Protein AF-A0A7X5N587-F1 (afdb_monomer_lite)

Structure (mmCIF, N/CA/C/O backbone):
data_AF-A0A7X5N587-F1
#
_entry.id   AF-A0A7X5N587-F1
#
loop_
_atom_site.group_PDB
_atom_site.id
_atom_site.type_symbol
_atom_site.label_atom_id
_atom_site.label_alt_id
_atom_site.labe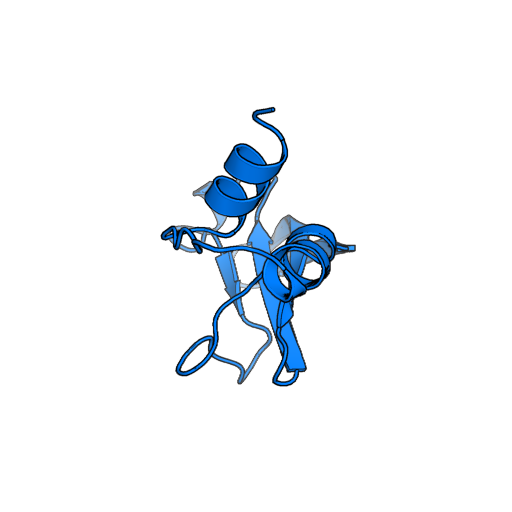l_comp_id
_atom_site.label_asym_id
_atom_site.label_entity_id
_atom_site.label_seq_id
_atom_site.pdbx_PDB_ins_code
_atom_site.Cartn_x
_atom_site.Cartn_y
_atom_site.Cartn_z
_atom_site.occupancy
_atom_site.B_iso_or_equiv
_atom_site.auth_seq_id
_atom_site.auth_comp_id
_atom_site.auth_asym_id
_atom_site.auth_atom_id
_atom_site.pdbx_PDB_model_num
ATOM 1 N N . TYR A 1 1 ? 1.789 5.479 3.161 1.00 91.94 1 TYR A N 1
ATOM 2 C CA . TYR A 1 1 ? 2.427 4.811 2.006 1.00 91.94 1 TYR A CA 1
ATOM 3 C C . TYR A 1 1 ? 3.483 5.743 1.440 1.00 91.94 1 TYR A C 1
ATOM 5 O O . TYR A 1 1 ? 3.457 6.922 1.776 1.00 91.94 1 TYR A O 1
ATOM 13 N N . THR A 1 2 ? 4.401 5.244 0.618 1.00 95.88 2 THR A N 1
ATOM 14 C CA . THR A 1 2 ? 5.366 6.078 -0.119 1.00 95.88 2 THR A CA 1
ATOM 15 C C . THR A 1 2 ? 5.140 5.948 -1.622 1.00 95.88 2 THR A C 1
ATOM 17 O O . THR A 1 2 ? 4.611 4.935 -2.080 1.00 95.88 2 THR A O 1
ATOM 20 N N . GLN A 1 3 ? 5.487 6.987 -2.378 1.00 96.69 3 GLN A N 1
ATOM 21 C CA . GLN A 1 3 ? 5.502 6.957 -3.843 1.00 96.69 3 GLN A CA 1
ATOM 22 C C . GLN A 1 3 ? 6.912 6.591 -4.311 1.00 96.69 3 GLN A C 1
ATOM 24 O O . GLN A 1 3 ? 7.886 7.025 -3.697 1.00 96.69 3 GLN A O 1
ATOM 29 N N . ASP A 1 4 ? 7.018 5.783 -5.361 1.00 96.38 4 ASP A N 1
ATOM 30 C CA . ASP A 1 4 ? 8.300 5.359 -5.927 1.00 96.38 4 ASP A CA 1
ATOM 31 C C . ASP A 1 4 ? 8.145 5.041 -7.430 1.00 96.38 4 ASP A C 1
ATOM 33 O O . ASP A 1 4 ? 7.110 5.312 -8.045 1.00 96.38 4 ASP A O 1
ATOM 37 N N . SER A 1 5 ? 9.184 4.476 -8.036 1.00 95.56 5 SER A N 1
ATOM 38 C CA . SER A 1 5 ? 9.208 3.988 -9.407 1.00 95.56 5 SER A CA 1
ATOM 39 C C . SER A 1 5 ? 9.720 2.548 -9.477 1.00 95.56 5 SER A C 1
ATOM 41 O O . SER A 1 5 ? 10.522 2.090 -8.660 1.00 95.56 5 SER A O 1
ATOM 43 N N . HIS A 1 6 ? 9.254 1.816 -10.485 1.00 94.56 6 HIS A N 1
ATOM 44 C CA . HIS A 1 6 ? 9.728 0.478 -10.812 1.00 94.56 6 HIS A CA 1
ATOM 45 C C . HIS A 1 6 ? 10.149 0.426 -12.277 1.00 94.56 6 HIS A C 1
ATOM 47 O O . HIS A 1 6 ? 9.406 0.873 -13.150 1.00 94.56 6 HIS A O 1
ATOM 53 N N . TYR A 1 7 ? 11.326 -0.143 -12.537 1.00 95.00 7 TYR A N 1
ATOM 54 C CA . TYR A 1 7 ? 11.837 -0.384 -13.880 1.00 95.00 7 TYR A CA 1
ATOM 55 C C . TYR A 1 7 ? 12.029 -1.884 -14.113 1.00 95.00 7 TYR A C 1
ATOM 57 O O . TYR A 1 7 ? 12.758 -2.543 -13.365 1.00 95.00 7 TYR A O 1
ATOM 65 N N . ASP A 1 8 ? 11.399 -2.406 -15.164 1.00 93.44 8 ASP A N 1
ATOM 66 C CA . ASP A 1 8 ? 11.577 -3.782 -15.621 1.00 93.44 8 ASP A CA 1
ATOM 67 C C . ASP A 1 8 ? 12.496 -3.802 -16.848 1.00 93.44 8 ASP A C 1
ATOM 69 O O . ASP A 1 8 ? 12.176 -3.269 -17.913 1.00 93.44 8 ASP A O 1
ATOM 73 N N . ARG A 1 9 ? 13.653 -4.454 -16.691 1.00 93.56 9 ARG A N 1
ATOM 74 C CA . ARG A 1 9 ? 14.672 -4.595 -17.739 1.00 93.56 9 ARG A CA 1
ATOM 75 C C . ARG A 1 9 ? 14.242 -5.518 -18.878 1.00 93.56 9 ARG A C 1
ATOM 77 O O . ARG A 1 9 ? 14.767 -5.381 -19.973 1.00 93.56 9 ARG A O 1
ATOM 84 N N . LYS A 1 10 ? 13.325 -6.462 -18.645 1.00 92.38 10 LYS A N 1
ATOM 85 C CA . LYS A 1 10 ? 12.893 -7.433 -19.667 1.00 92.38 10 LYS A CA 1
ATOM 86 C C . LYS A 1 10 ? 12.080 -6.771 -20.772 1.00 92.38 10 LYS A C 1
ATOM 88 O O . LYS A 1 10 ? 12.152 -7.191 -21.919 1.00 92.38 10 LYS A O 1
ATOM 93 N N . ILE A 1 11 ? 11.310 -5.750 -20.407 1.00 93.50 11 ILE A N 1
ATOM 94 C CA . ILE A 1 11 ? 10.461 -4.979 -21.322 1.00 93.50 11 ILE A CA 1
ATOM 95 C C . ILE A 1 11 ? 10.964 -3.542 -21.514 1.00 93.50 11 ILE A C 1
ATOM 97 O O . ILE A 1 11 ? 10.299 -2.741 -22.164 1.00 93.50 11 ILE A O 1
ATOM 101 N N . SER 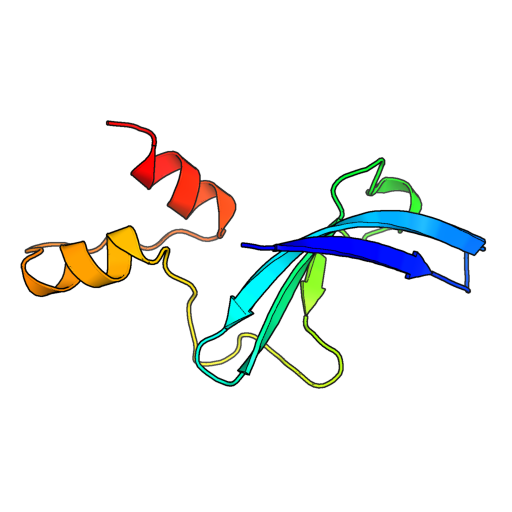A 1 12 ? 12.116 -3.211 -20.924 1.00 94.81 12 SER A N 1
ATOM 102 C CA . SER A 1 12 ? 12.750 -1.891 -20.960 1.00 94.81 12 SER A CA 1
ATOM 103 C C . SER A 1 12 ? 11.802 -0.735 -20.611 1.00 94.81 12 SER A C 1
ATOM 105 O O . SER A 1 12 ? 11.820 0.309 -21.264 1.00 94.81 12 SER A O 1
ATOM 107 N N . ALA A 1 13 ? 10.965 -0.906 -19.582 1.00 94.94 13 ALA A N 1
ATOM 108 C CA . ALA A 1 13 ? 9.914 0.051 -19.236 1.00 94.94 13 ALA A CA 1
ATOM 109 C C . ALA A 1 13 ? 9.890 0.407 -17.745 1.00 94.94 13 ALA A C 1
ATOM 111 O O . ALA A 1 13 ? 10.109 -0.438 -16.876 1.00 94.94 13 ALA A O 1
ATOM 112 N N . GLY A 1 14 ? 9.565 1.673 -17.466 1.00 95.00 14 GLY A N 1
ATOM 113 C CA . GLY A 1 14 ? 9.322 2.200 -16.125 1.00 95.00 14 GLY A CA 1
ATOM 114 C C . GLY A 1 14 ? 7.839 2.468 -15.843 1.00 95.00 14 GLY A C 1
ATOM 115 O O . GLY A 1 14 ? 7.049 2.710 -16.762 1.00 95.00 14 GLY A O 1
ATOM 116 N N . THR A 1 15 ? 7.469 2.443 -14.565 1.00 95.94 15 THR A N 1
ATOM 117 C CA . THR A 1 15 ? 6.149 2.835 -14.049 1.00 95.94 15 THR A CA 1
ATOM 118 C C . THR A 1 15 ? 6.280 3.515 -12.693 1.00 95.94 15 THR A C 1
ATOM 120 O O . THR A 1 15 ? 7.136 3.145 -11.890 1.00 95.94 15 THR A O 1
ATOM 123 N N . ALA A 1 16 ? 5.379 4.455 -12.407 1.00 97.00 16 ALA A N 1
ATOM 124 C CA . ALA A 1 16 ? 5.156 4.927 -11.046 1.00 97.00 16 ALA A CA 1
ATOM 125 C C . ALA A 1 16 ? 4.553 3.806 -10.186 1.00 97.00 16 ALA A C 1
ATOM 127 O O . ALA A 1 16 ? 3.755 2.988 -10.671 1.00 97.00 16 ALA A O 1
ATOM 128 N N . THR A 1 17 ? 4.926 3.775 -8.912 1.00 97.31 17 THR A N 1
ATOM 129 C CA . THR A 1 17 ? 4.436 2.813 -7.930 1.00 97.31 17 THR A CA 1
ATOM 130 C C . THR A 1 17 ? 4.075 3.488 -6.611 1.00 97.31 17 THR A C 1
ATOM 132 O O . THR A 1 17 ? 4.473 4.616 -6.319 1.00 97.31 17 THR A O 1
ATOM 135 N N . VAL A 1 18 ? 3.302 2.777 -5.794 1.00 97.50 18 VAL A N 1
ATOM 136 C CA . VAL A 1 18 ? 3.097 3.111 -4.379 1.00 97.50 18 VAL A CA 1
ATOM 137 C C . VAL A 1 18 ? 3.460 1.917 -3.513 1.00 97.50 18 VAL A C 1
ATOM 139 O O . VAL A 1 18 ? 3.136 0.778 -3.856 1.00 97.50 18 VAL A O 1
ATOM 142 N N . ARG A 1 19 ? 4.122 2.175 -2.383 1.00 97.12 19 ARG A N 1
ATOM 143 C CA . ARG A 1 19 ? 4.593 1.160 -1.439 1.00 97.12 19 ARG A CA 1
ATOM 144 C C . ARG A 1 19 ? 3.912 1.261 -0.086 1.00 97.12 19 ARG A C 1
ATOM 146 O O . ARG A 1 19 ? 3.758 2.339 0.496 1.00 97.12 19 ARG A O 1
ATOM 153 N N . PHE A 1 20 ? 3.587 0.094 0.444 1.00 96.56 20 PHE A N 1
ATOM 154 C CA . PHE A 1 20 ? 2.983 -0.112 1.746 1.00 96.56 20 PHE A CA 1
ATOM 155 C C . PHE A 1 20 ? 3.915 -0.986 2.577 1.00 96.56 20 PHE A C 1
ATOM 157 O O . PHE A 1 20 ? 4.153 -2.144 2.235 1.00 96.56 20 PHE A O 1
ATOM 164 N N . ALA A 1 21 ? 4.476 -0.411 3.640 1.00 94.94 21 ALA A N 1
ATOM 165 C CA . ALA A 1 21 ? 5.366 -1.129 4.542 1.00 94.94 21 ALA A CA 1
ATOM 166 C C . ALA A 1 21 ? 4.620 -2.270 5.246 1.00 94.94 21 ALA A C 1
ATOM 168 O O . ALA A 1 21 ? 3.456 -2.116 5.622 1.00 94.94 21 ALA A O 1
ATOM 169 N N . LEU A 1 22 ? 5.300 -3.402 5.421 1.00 93.06 22 LEU A N 1
ATOM 170 C CA . LEU A 1 22 ? 4.781 -4.559 6.148 1.00 93.06 22 LEU A CA 1
ATOM 171 C C . LEU A 1 22 ? 5.429 -4.641 7.532 1.00 93.06 22 LEU A C 1
ATOM 173 O O . LEU A 1 22 ? 6.601 -4.307 7.693 1.00 93.06 22 LEU A O 1
ATOM 177 N N . VAL A 1 23 ? 4.679 -5.136 8.522 1.00 89.56 23 VAL A N 1
ATOM 178 C CA . VAL A 1 23 ? 5.131 -5.223 9.927 1.00 89.56 23 VAL A CA 1
ATOM 179 C C . VAL A 1 23 ? 6.411 -6.042 10.084 1.00 89.56 23 VAL A C 1
ATOM 181 O O . VAL A 1 23 ? 7.297 -5.662 10.839 1.00 89.56 23 VAL A O 1
ATOM 184 N N . LYS A 1 24 ? 6.547 -7.139 9.336 1.00 89.38 24 LYS A N 1
ATOM 185 C CA . LYS A 1 24 ? 7.742 -7.995 9.381 1.00 89.38 24 LYS A CA 1
ATOM 186 C C . LYS A 1 24 ? 8.929 -7.471 8.559 1.00 89.38 24 LYS A C 1
ATOM 188 O O . LYS A 1 24 ? 9.900 -8.194 8.361 1.00 89.38 24 LYS A O 1
ATOM 193 N N . GLY A 1 25 ? 8.844 -6.237 8.066 1.00 90.50 25 GLY A N 1
ATOM 194 C CA . GLY A 1 25 ? 9.833 -5.629 7.186 1.00 90.50 25 GLY A CA 1
ATOM 195 C C . GLY A 1 25 ? 9.498 -5.776 5.700 1.00 90.50 25 GLY A C 1
ATOM 196 O O . GLY A 1 25 ? 8.648 -6.565 5.283 1.00 90.50 25 GLY A O 1
ATOM 197 N N . GLY A 1 26 ? 10.171 -4.962 4.886 1.00 93.56 26 GLY A N 1
ATOM 198 C CA . GLY A 1 26 ? 9.878 -4.840 3.462 1.00 93.56 26 GLY A CA 1
ATOM 199 C C . GLY A 1 26 ? 8.546 -4.140 3.187 1.00 93.56 26 GLY A C 1
ATOM 200 O O . GLY A 1 26 ? 8.035 -3.364 3.997 1.00 93.56 26 GLY A O 1
ATOM 201 N N . TRP A 1 27 ? 8.002 -4.381 1.999 1.00 95.69 27 TRP A N 1
ATOM 202 C CA . TRP A 1 27 ? 6.799 -3.707 1.526 1.00 95.69 27 TRP A CA 1
ATOM 203 C C . TRP A 1 27 ? 6.038 -4.550 0.505 1.00 95.69 27 TRP A C 1
ATOM 205 O O . TRP A 1 27 ? 6.593 -5.448 -0.134 1.00 95.69 27 TRP A O 1
ATOM 215 N N . TRP A 1 28 ? 4.767 -4.206 0.328 1.00 96.25 28 TRP A N 1
ATOM 216 C CA . TRP A 1 28 ? 3.988 -4.503 -0.867 1.00 96.25 28 TRP A CA 1
ATOM 217 C C . TRP A 1 28 ? 3.925 -3.253 -1.752 1.00 96.25 28 TRP A C 1
ATOM 219 O O . TRP A 1 28 ? 3.753 -2.141 -1.256 1.00 96.25 28 TRP A O 1
ATOM 229 N N . GLU A 1 29 ? 4.091 -3.420 -3.058 1.00 97.06 29 GLU A N 1
ATOM 230 C CA . GLU A 1 29 ? 4.175 -2.349 -4.050 1.00 97.06 29 GLU A CA 1
ATOM 231 C C . GLU A 1 29 ? 3.147 -2.564 -5.150 1.00 97.06 29 GLU A C 1
ATOM 233 O O . GLU A 1 29 ? 3.085 -3.636 -5.757 1.00 97.06 29 GLU A O 1
ATOM 238 N N . ARG A 1 30 ? 2.373 -1.521 -5.445 1.00 97.19 30 ARG A N 1
ATOM 239 C CA . ARG A 1 30 ? 1.427 -1.493 -6.559 1.00 97.19 30 ARG A CA 1
ATOM 240 C C . ARG A 1 30 ? 2.003 -0.707 -7.725 1.00 97.19 30 ARG A C 1
ATOM 242 O O . ARG A 1 30 ? 2.470 0.411 -7.528 1.00 97.19 30 ARG A O 1
ATOM 249 N N . LEU A 1 31 ? 1.878 -1.247 -8.935 1.00 96.38 31 LEU A N 1
ATOM 250 C CA . LEU A 1 31 ? 2.148 -0.515 -10.171 1.00 96.38 31 LEU A CA 1
ATOM 251 C C . LEU A 1 31 ? 0.925 0.343 -10.515 1.00 96.38 31 LEU A C 1
ATOM 253 O O . LEU A 1 31 ? -0.192 -0.178 -10.590 1.00 96.38 31 LEU A O 1
ATOM 257 N N . ILE A 1 32 ? 1.133 1.648 -10.695 1.00 94.12 32 ILE A N 1
ATOM 258 C CA . ILE A 1 32 ? 0.050 2.620 -10.896 1.00 94.12 32 ILE A CA 1
ATOM 259 C C . ILE A 1 32 ? -0.114 2.982 -12.369 1.00 94.12 32 ILE A C 1
ATOM 261 O O . ILE A 1 32 ? -1.231 2.959 -12.883 1.00 94.12 32 ILE A O 1
ATOM 265 N N . ASP A 1 33 ? 0.981 3.279 -13.065 1.00 90.50 33 ASP A N 1
ATOM 266 C CA . ASP A 1 33 ? 0.911 3.820 -14.419 1.00 90.50 33 ASP A CA 1
ATOM 267 C C . ASP A 1 33 ? 1.007 2.733 -15.500 1.00 90.50 33 ASP A C 1
ATOM 269 O O . ASP A 1 33 ? 2.019 2.047 -15.661 1.00 90.50 33 ASP A O 1
ATOM 273 N N . ARG A 1 34 ? -0.069 2.585 -16.285 1.00 88.25 34 ARG A N 1
ATOM 274 C CA . ARG A 1 34 ? -0.193 1.600 -17.379 1.00 88.25 34 ARG A CA 1
ATOM 275 C C . ARG A 1 34 ? 0.333 0.201 -16.985 1.00 88.25 34 ARG A C 1
ATOM 277 O O . ARG A 1 34 ? 1.187 -0.351 -17.690 1.00 88.25 34 ARG A O 1
ATOM 284 N N . PRO A 1 35 ? -0.187 -0.407 -15.897 1.00 87.38 35 PRO A N 1
ATOM 285 C CA . PRO A 1 35 ? 0.343 -1.660 -15.352 1.00 87.38 35 PRO A CA 1
ATOM 286 C C . PRO A 1 35 ? 0.194 -2.850 -16.311 1.00 87.38 35 PRO A C 1
ATOM 288 O O . PRO A 1 35 ? 0.946 -3.811 -16.216 1.00 87.38 35 PRO A O 1
ATOM 291 N N . HIS A 1 36 ? -0.726 -2.782 -17.280 1.00 88.75 36 HIS A N 1
ATOM 292 C CA . HIS A 1 36 ? -0.920 -3.820 -18.301 1.00 88.75 36 HIS A CA 1
ATOM 293 C C . HIS A 1 36 ? 0.333 -4.083 -19.159 1.00 88.75 36 HIS A C 1
ATOM 295 O O . HIS A 1 36 ? 0.471 -5.169 -19.714 1.00 88.75 36 HIS A O 1
ATOM 301 N N . ARG A 1 37 ? 1.267 -3.122 -19.246 1.00 92.44 37 ARG A N 1
ATOM 302 C CA . ARG A 1 37 ? 2.555 -3.299 -19.942 1.00 92.44 37 ARG A CA 1
ATOM 303 C C . ARG A 1 37 ? 3.482 -4.292 -19.236 1.00 92.44 37 ARG A C 1
ATOM 305 O O . ARG A 1 37 ? 4.352 -4.863 -19.877 1.00 92.44 37 ARG A O 1
ATOM 312 N N . PHE A 1 38 ? 3.259 -4.536 -17.945 1.00 93.19 38 PHE A N 1
ATOM 313 C CA . PHE A 1 38 ? 4.022 -5.465 -17.105 1.00 93.19 38 PHE A CA 1
ATOM 314 C C . PHE A 1 38 ? 3.356 -6.8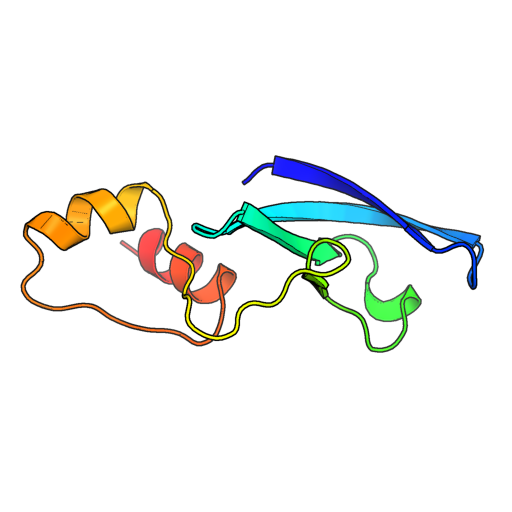57 -17.055 1.00 93.19 38 PHE A C 1
ATOM 316 O O . PHE A 1 38 ? 3.497 -7.625 -16.099 1.00 93.19 38 PHE A O 1
ATOM 323 N N . GLY A 1 39 ? 2.586 -7.198 -18.096 1.00 90.50 39 GLY A N 1
ATOM 324 C CA . GLY A 1 39 ? 1.874 -8.465 -18.214 1.00 90.50 39 GLY A CA 1
ATOM 325 C C . GLY A 1 39 ? 0.838 -8.653 -17.106 1.00 90.50 39 GLY A C 1
ATOM 326 O O . GLY A 1 39 ? -0.021 -7.802 -16.875 1.00 90.50 39 GLY A O 1
ATOM 327 N N . LYS A 1 40 ? 0.900 -9.793 -16.407 1.00 90.19 40 LYS A N 1
ATOM 328 C CA . LYS A 1 40 ? -0.005 -10.093 -15.282 1.00 90.19 40 LYS A CA 1
ATOM 329 C C . LYS A 1 40 ? 0.441 -9.450 -13.962 1.00 90.19 40 LYS A C 1
ATOM 331 O O . LYS A 1 40 ? -0.318 -9.480 -12.993 1.00 90.19 40 LYS A O 1
ATOM 336 N N . GLN A 1 41 ? 1.646 -8.880 -13.896 1.00 90.38 41 GLN A N 1
ATOM 337 C CA . GLN A 1 41 ? 2.171 -8.299 -12.667 1.00 90.38 41 GLN A CA 1
ATOM 338 C C . GLN A 1 41 ? 1.555 -6.917 -12.427 1.00 90.38 41 GLN A C 1
ATOM 340 O O . GLN A 1 41 ? 1.961 -5.922 -13.012 1.00 90.38 41 GLN A O 1
ATOM 345 N N . LYS A 1 42 ? 0.567 -6.854 -11.532 1.00 92.50 42 LYS A N 1
ATOM 346 C CA . LYS A 1 42 ? -0.048 -5.587 -11.089 1.00 92.50 42 LYS A CA 1
ATOM 347 C C . LYS A 1 42 ? 0.533 -5.080 -9.769 1.00 92.50 42 LYS A C 1
ATOM 349 O O . LYS A 1 42 ? 0.386 -3.907 -9.436 1.00 92.50 42 LYS A O 1
ATOM 354 N N . ALA A 1 43 ? 1.160 -5.969 -9.008 1.00 94.50 43 ALA A N 1
ATOM 355 C CA . ALA A 1 43 ? 1.767 -5.685 -7.721 1.00 94.50 43 ALA A CA 1
ATOM 356 C C . ALA A 1 43 ? 2.906 -6.667 -7.442 1.00 94.50 43 ALA A C 1
ATOM 358 O O . ALA A 1 43 ? 3.007 -7.715 -8.088 1.00 94.50 43 ALA A O 1
ATOM 359 N N . ARG A 1 44 ? 3.749 -6.333 -6.470 1.00 93.81 44 ARG A N 1
ATOM 360 C CA . ARG A 1 44 ? 4.893 -7.146 -6.060 1.00 93.81 44 ARG A CA 1
ATOM 361 C C . ARG A 1 44 ? 5.257 -6.898 -4.604 1.00 93.81 44 ARG A C 1
ATOM 363 O O . ARG A 1 44 ? 4.936 -5.857 -4.044 1.00 93.81 44 ARG A O 1
ATOM 370 N N . PHE A 1 45 ? 5.953 -7.852 -4.006 1.00 94.88 45 PHE A N 1
ATOM 371 C CA . PHE A 1 45 ? 6.597 -7.666 -2.710 1.00 94.88 45 PHE A CA 1
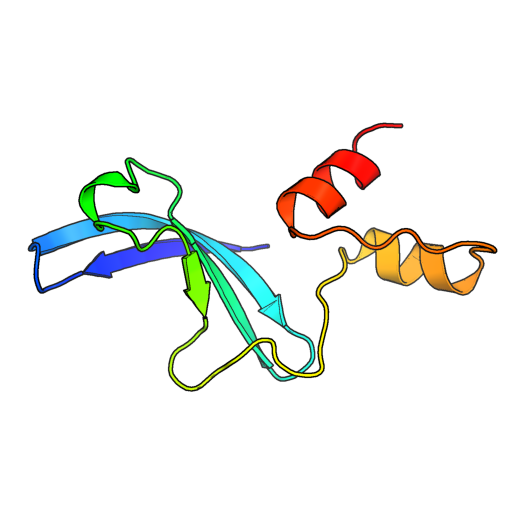ATOM 372 C C . PHE A 1 45 ? 8.047 -7.236 -2.902 1.00 94.88 45 PHE A C 1
ATOM 374 O O . PHE A 1 45 ? 8.640 -7.466 -3.965 1.00 94.88 45 PHE A O 1
ATOM 381 N N . ALA A 1 46 ? 8.623 -6.630 -1.865 1.00 94.88 46 ALA A N 1
ATOM 382 C CA . ALA A 1 46 ? 10.063 -6.432 -1.796 1.00 94.88 46 ALA A CA 1
ATOM 383 C C . ALA A 1 46 ? 10.786 -7.768 -2.090 1.00 94.88 46 ALA A C 1
ATOM 385 O O . ALA A 1 46 ? 10.303 -8.820 -1.661 1.00 94.88 46 ALA A O 1
ATOM 386 N N . PRO A 1 47 ? 11.910 -7.770 -2.832 1.00 92.94 47 PRO A N 1
ATOM 387 C CA . PRO A 1 47 ? 12.618 -9.004 -3.170 1.00 92.94 47 PRO A CA 1
ATOM 388 C C . PRO A 1 47 ? 12.901 -9.876 -1.937 1.00 92.94 47 PRO A C 1
ATOM 390 O O . PRO A 1 47 ? 13.397 -9.383 -0.927 1.00 92.94 47 PRO A O 1
ATOM 393 N N . GLY A 1 48 ? 12.556 -11.164 -2.017 1.00 91.81 48 GLY A N 1
ATOM 394 C CA . GLY A 1 48 ? 12.711 -12.120 -0.911 1.00 91.81 48 GLY A CA 1
ATOM 395 C C . GLY A 1 48 ? 11.664 -12.012 0.206 1.00 91.81 48 GLY A C 1
ATOM 396 O O . GLY A 1 48 ? 11.717 -12.789 1.152 1.00 91.81 48 GLY A O 1
ATOM 397 N N . GLN A 1 49 ? 10.705 -11.088 0.108 1.00 92.75 49 GLN A N 1
ATOM 398 C CA . GLN A 1 49 ? 9.630 -10.915 1.085 1.00 92.75 49 GLN A CA 1
ATOM 399 C C . GLN A 1 49 ? 8.313 -11.525 0.587 1.00 92.75 49 GLN A C 1
ATOM 401 O O . GLN A 1 49 ? 8.074 -11.678 -0.610 1.00 92.75 49 GLN A O 1
ATOM 406 N N . SER A 1 50 ? 7.438 -11.866 1.530 1.00 88.25 50 SER A N 1
ATOM 407 C CA . SER A 1 50 ? 6.107 -12.443 1.290 1.00 88.25 50 SER A CA 1
ATOM 408 C C . SER A 1 50 ? 5.108 -11.840 2.274 1.00 88.25 50 SER A C 1
ATOM 410 O O . SER A 1 50 ? 5.520 -11.366 3.322 1.00 88.25 50 SER A O 1
ATOM 412 N N . TYR A 1 51 ? 3.806 -11.891 2.008 1.00 85.62 51 TYR A N 1
ATOM 413 C CA . TYR A 1 51 ? 2.768 -11.511 2.980 1.00 85.62 51 TYR A CA 1
ATOM 414 C C . TYR A 1 51 ? 2.339 -12.655 3.904 1.00 85.62 51 TYR A C 1
ATOM 416 O O . TYR A 1 51 ? 1.573 -12.424 4.830 1.00 85.62 51 TYR A O 1
ATOM 424 N N . ALA A 1 52 ? 2.811 -13.886 3.683 1.00 89.12 52 ALA A N 1
ATOM 425 C CA . ALA A 1 52 ? 2.361 -15.034 4.469 1.00 89.12 52 ALA A CA 1
ATOM 426 C C . ALA A 1 52 ? 2.532 -14.786 5.981 1.00 89.12 52 ALA A C 1
ATOM 428 O O . ALA A 1 52 ? 3.593 -14.323 6.422 1.00 89.12 52 ALA A O 1
ATOM 429 N N . GLY A 1 53 ? 1.471 -15.070 6.743 1.00 88.31 53 GLY A N 1
ATOM 430 C CA . GLY A 1 53 ? 1.420 -14.906 8.198 1.00 88.31 53 GLY A CA 1
ATOM 431 C C . GLY A 1 53 ? 1.229 -13.471 8.702 1.00 88.31 53 GLY A C 1
ATOM 432 O O . GLY A 1 53 ? 1.289 -13.262 9.908 1.00 88.31 53 GLY A O 1
ATOM 433 N N . VAL A 1 54 ? 1.022 -12.483 7.823 1.00 90.62 54 VAL A N 1
ATOM 434 C CA . VAL A 1 54 ? 0.772 -11.088 8.216 1.00 90.62 54 VAL A CA 1
ATOM 435 C C . VAL A 1 54 ? -0.369 -10.473 7.408 1.00 90.62 54 VAL A C 1
ATOM 437 O O . VAL A 1 54 ? -0.658 -10.899 6.293 1.00 90.62 54 VAL A O 1
ATOM 440 N N . TRP A 1 55 ? -0.980 -9.426 7.955 1.00 92.19 55 TRP A N 1
ATOM 441 C CA . TRP A 1 55 ? -1.877 -8.530 7.227 1.00 92.19 55 TRP A CA 1
ATOM 442 C C . TRP A 1 55 ? -1.294 -7.118 7.181 1.00 92.19 55 TRP A C 1
ATOM 444 O O . TRP A 1 55 ? -0.319 -6.794 7.866 1.00 92.19 55 TRP A O 1
ATOM 454 N N . TRP A 1 56 ? -1.909 -6.265 6.369 1.00 94.62 56 TRP A N 1
ATOM 455 C CA . TRP A 1 56 ? -1.639 -4.835 6.372 1.00 94.62 56 TRP A CA 1
ATOM 456 C C . TRP A 1 56 ? -2.823 -4.08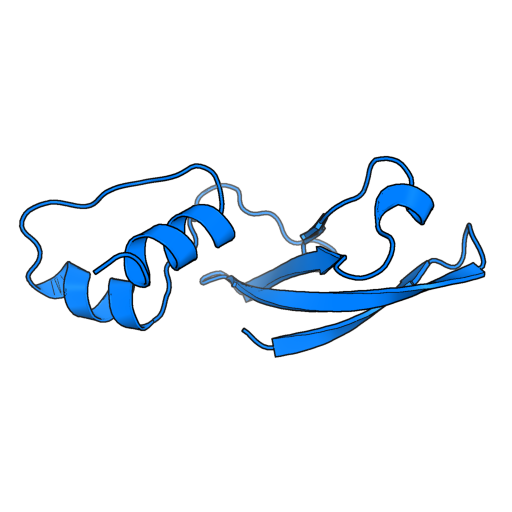5 6.983 1.00 94.62 56 TRP A C 1
ATOM 458 O O . TRP A 1 56 ? -3.972 -4.433 6.727 1.00 94.62 56 TRP A O 1
ATOM 468 N N . ALA A 1 57 ? -2.540 -3.052 7.772 1.00 94.75 57 ALA A N 1
ATOM 469 C CA . ALA A 1 57 ? -3.541 -2.127 8.287 1.00 94.75 57 ALA A CA 1
ATOM 470 C C . ALA A 1 57 ? -3.027 -0.691 8.148 1.00 94.75 57 ALA A C 1
ATOM 472 O O . ALA A 1 57 ? -1.830 -0.427 8.308 1.00 94.75 57 ALA A O 1
ATOM 473 N N . ALA A 1 58 ? -3.930 0.247 7.864 1.00 93.44 58 ALA A N 1
ATOM 474 C CA . ALA A 1 58 ? -3.588 1.661 7.861 1.00 93.44 58 ALA A CA 1
ATOM 475 C C . ALA A 1 58 ? -3.214 2.117 9.286 1.00 93.44 58 ALA A C 1
ATOM 477 O O . ALA A 1 58 ? -3.797 1.616 10.250 1.00 93.44 58 ALA A O 1
ATOM 478 N N . PRO A 1 59 ? -2.307 3.103 9.452 1.00 91.44 59 PRO A N 1
ATOM 479 C CA . PRO A 1 59 ? -1.948 3.612 10.777 1.00 91.44 59 PRO A CA 1
ATOM 480 C C . PRO A 1 59 ? -3.156 4.049 11.616 1.00 91.44 59 PRO A C 1
ATOM 482 O O . PRO A 1 59 ? -3.238 3.708 12.789 1.00 91.44 59 PRO A O 1
ATOM 485 N N . ALA A 1 60 ? -4.136 4.719 11.001 1.00 92.00 60 ALA A N 1
ATOM 486 C CA . ALA A 1 60 ? -5.365 5.118 11.687 1.00 92.00 60 ALA A CA 1
ATOM 487 C C . ALA A 1 60 ? -6.200 3.911 12.154 1.00 92.00 60 ALA A C 1
ATOM 489 O O . ALA A 1 60 ? -6.721 3.921 13.267 1.00 92.00 60 ALA A O 1
ATOM 490 N N . SER A 1 61 ? -6.275 2.845 11.348 1.00 93.00 61 SER A N 1
ATOM 491 C CA . SER A 1 61 ? -6.952 1.602 11.733 1.00 93.00 61 SER A CA 1
ATOM 492 C C . SER A 1 61 ? -6.256 0.926 12.914 1.00 93.00 61 SER A C 1
ATOM 494 O O . SER A 1 61 ? -6.936 0.433 13.803 1.00 93.00 61 SER A O 1
ATOM 496 N N . LEU A 1 62 ? -4.916 0.929 12.969 1.00 91.81 62 LEU A N 1
ATOM 497 C CA . LEU A 1 62 ? -4.168 0.375 14.108 1.00 91.81 62 LEU A CA 1
ATOM 498 C C . LEU A 1 62 ? -4.519 1.081 15.423 1.00 91.81 62 LEU A C 1
ATOM 500 O O . LEU A 1 62 ? -4.687 0.414 16.440 1.00 91.81 62 LEU A O 1
ATOM 504 N N . THR A 1 63 ? -4.665 2.407 15.400 1.00 92.56 63 THR A N 1
ATOM 505 C CA . THR A 1 63 ? -5.108 3.175 16.571 1.00 92.56 63 THR A CA 1
ATOM 506 C C . THR A 1 63 ? -6.566 2.875 16.917 1.00 92.56 63 THR A C 1
ATOM 508 O O . THR A 1 63 ? -6.863 2.575 18.069 1.00 92.56 63 THR A O 1
ATOM 511 N N . ALA A 1 64 ? -7.472 2.895 15.934 1.00 91.50 64 ALA A N 1
ATOM 512 C CA . ALA A 1 64 ? -8.896 2.641 16.162 1.00 91.50 64 ALA A CA 1
ATOM 513 C C . ALA A 1 64 ? -9.166 1.229 16.717 1.00 91.50 64 ALA A C 1
ATOM 515 O O . ALA A 1 64 ? -10.022 1.050 17.581 1.00 91.50 64 ALA A O 1
ATOM 516 N N . MET A 1 65 ? -8.398 0.228 16.278 1.00 92.56 65 MET A N 1
ATOM 517 C CA . MET A 1 65 ? -8.536 -1.161 16.730 1.00 92.56 65 MET A CA 1
ATOM 518 C C . MET A 1 65 ? -8.239 -1.364 18.221 1.00 92.56 65 MET A C 1
ATOM 520 O O . MET A 1 65 ? -8.648 -2.380 18.771 1.00 92.56 65 MET A O 1
ATOM 524 N N . GLN A 1 66 ? -7.578 -0.420 18.899 1.00 94.12 66 GLN A N 1
ATOM 525 C CA . GLN A 1 66 ? -7.311 -0.528 20.339 1.00 94.12 66 GLN A CA 1
ATOM 526 C C . GLN A 1 66 ? -8.591 -0.494 21.186 1.00 94.12 66 GLN A C 1
ATOM 528 O O . GLN A 1 66 ? -8.608 -1.026 22.293 1.00 94.12 66 GLN A O 1
ATOM 533 N N . THR A 1 67 ? -9.653 0.133 20.678 1.00 95.75 67 THR A N 1
ATOM 534 C CA . THR A 1 67 ? -10.938 0.287 21.379 1.00 95.75 67 THR A CA 1
ATOM 535 C C . THR A 1 67 ? -12.126 -0.232 20.569 1.00 95.75 67 THR A C 1
ATOM 537 O O . THR A 1 67 ? -13.262 -0.197 21.047 1.00 95.75 67 THR A O 1
ATOM 540 N N . ALA A 1 68 ? -11.883 -0.719 19.350 1.00 94.12 68 ALA A N 1
ATOM 541 C CA . ALA A 1 68 ? -12.918 -1.252 18.481 1.00 94.12 68 ALA A CA 1
ATOM 542 C C . ALA A 1 68 ? -13.544 -2.523 19.069 1.00 94.12 68 ALA A C 1
ATOM 544 O O . ALA A 1 68 ? -12.861 -3.386 19.618 1.00 94.12 68 ALA A O 1
ATOM 545 N N . ARG A 1 69 ? -14.864 -2.656 18.910 1.00 97.06 69 ARG A N 1
ATOM 546 C CA . ARG A 1 69 ? -15.598 -3.883 19.263 1.00 97.06 69 ARG A CA 1
ATOM 547 C C . ARG A 1 69 ? -15.583 -4.918 18.145 1.00 97.06 69 ARG A C 1
ATOM 549 O O . ARG A 1 69 ? -15.740 -6.103 18.408 1.00 97.06 69 ARG A O 1
ATOM 556 N N . GLU A 1 70 ? -15.397 -4.461 16.913 1.00 94.75 70 GLU A N 1
ATOM 557 C CA . GLU A 1 70 ? -15.431 -5.278 15.707 1.00 94.75 70 GLU A CA 1
ATOM 558 C C . GLU A 1 70 ? -14.315 -4.841 14.760 1.00 94.75 70 GLU A C 1
ATOM 560 O O . GLU A 1 70 ? -13.967 -3.659 14.690 1.00 94.75 70 GLU A O 1
ATOM 565 N N . VAL A 1 71 ? -13.756 -5.802 14.022 1.00 93.06 71 VAL A N 1
ATOM 566 C CA . VAL A 1 71 ? -12.706 -5.570 13.028 1.00 93.06 71 VAL A CA 1
ATOM 567 C C . VAL A 1 71 ? -13.128 -6.213 11.717 1.00 93.06 71 VAL A C 1
ATOM 569 O O . VAL A 1 71 ? -13.405 -7.409 11.660 1.00 93.06 71 VAL A O 1
ATOM 572 N N . TRP A 1 72 ? -13.144 -5.408 10.659 1.00 93.12 72 TRP A N 1
ATOM 573 C CA . TRP A 1 72 ? -13.493 -5.842 9.312 1.00 93.12 72 TRP A CA 1
ATOM 574 C C . TRP A 1 72 ? -12.219 -6.152 8.532 1.00 93.12 72 TRP A C 1
ATOM 576 O O . TRP A 1 72 ? -11.315 -5.318 8.445 1.00 93.12 72 TRP A O 1
ATOM 586 N N . ILE A 1 73 ? -12.145 -7.356 7.967 1.00 93.38 73 ILE A N 1
ATOM 587 C CA . ILE A 1 73 ? -11.016 -7.803 7.149 1.00 93.38 73 ILE A CA 1
ATOM 588 C C . ILE A 1 73 ? -11.465 -7.840 5.692 1.00 93.38 73 ILE A C 1
ATOM 590 O O . ILE A 1 73 ? -12.514 -8.391 5.369 1.00 93.38 73 ILE A O 1
ATOM 594 N N . VAL A 1 74 ? -10.645 -7.268 4.816 1.00 94.88 74 VAL A N 1
ATOM 595 C CA . VAL A 1 74 ? -10.869 -7.222 3.368 1.00 94.88 74 VAL A CA 1
ATOM 596 C C . VAL A 1 74 ? -9.679 -7.803 2.616 1.00 94.88 74 VAL A C 1
ATOM 598 O O . VAL A 1 74 ? -8.591 -7.951 3.173 1.00 94.88 74 VAL A O 1
ATOM 601 N N . GLU A 1 75 ? -9.886 -8.136 1.343 1.00 93.56 75 GLU A N 1
ATOM 602 C CA . GLU A 1 75 ? -8.881 -8.805 0.511 1.00 93.56 75 GLU A CA 1
ATOM 603 C C . GLU A 1 75 ? -7.687 -7.893 0.170 1.00 93.56 75 GLU A C 1
ATOM 605 O O . GLU A 1 75 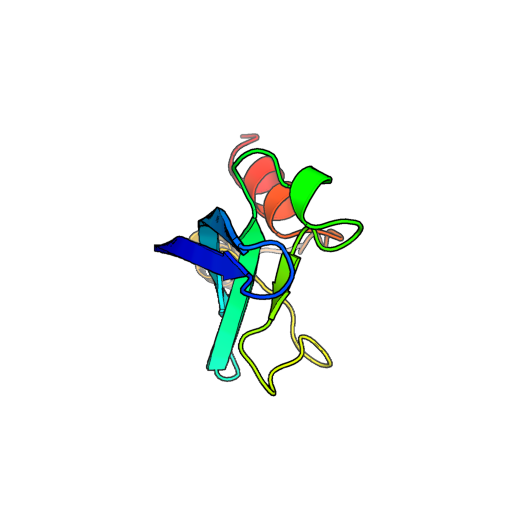? -6.544 -8.355 0.116 1.00 93.56 75 GLU A O 1
ATOM 610 N N . GLY A 1 76 ? -7.928 -6.595 -0.048 1.00 93.12 76 GLY A N 1
ATOM 611 C CA . GLY A 1 76 ? -6.930 -5.659 -0.559 1.00 93.12 76 GLY A CA 1
ATOM 612 C C . GLY A 1 76 ? -6.651 -4.447 0.331 1.00 93.12 76 GLY A C 1
ATOM 613 O O . GLY A 1 76 ? -7.524 -3.900 0.999 1.00 93.12 76 GLY A O 1
ATOM 614 N N . ILE A 1 77 ? -5.414 -3.940 0.249 1.00 95.75 77 ILE A N 1
ATOM 615 C CA . ILE A 1 77 ? -4.997 -2.677 0.890 1.00 95.75 77 ILE A CA 1
ATOM 616 C C . ILE A 1 77 ? -5.865 -1.498 0.431 1.00 95.75 77 ILE A C 1
ATOM 618 O O . ILE A 1 77 ? -6.209 -0.637 1.236 1.00 95.75 77 ILE A O 1
ATOM 622 N N . PHE A 1 78 ? -6.221 -1.441 -0.856 1.00 95.06 78 PHE A N 1
ATOM 623 C CA . PHE A 1 78 ? -7.066 -0.361 -1.367 1.00 95.06 78 PHE A CA 1
ATOM 624 C C . PHE A 1 78 ? -8.504 -0.458 -0.877 1.00 95.06 78 PHE A C 1
ATOM 626 O O . PHE A 1 78 ? -9.069 0.581 -0.560 1.00 95.06 78 PHE A O 1
ATOM 633 N N . ASP A 1 79 ? -9.055 -1.661 -0.728 1.00 95.38 79 ASP A N 1
ATOM 634 C CA . ASP A 1 79 ? -10.386 -1.840 -0.142 1.00 95.38 79 ASP A CA 1
ATOM 635 C C . ASP A 1 79 ? -10.388 -1.392 1.324 1.00 95.38 79 ASP A C 1
ATOM 637 O O . ASP A 1 79 ? -11.302 -0.701 1.763 1.00 95.38 79 ASP A O 1
ATOM 641 N N . ALA A 1 80 ? -9.315 -1.686 2.069 1.00 95.31 80 ALA A N 1
ATOM 642 C CA . ALA A 1 80 ? -9.176 -1.257 3.460 1.00 95.31 80 ALA A CA 1
ATOM 643 C C . ALA A 1 80 ? -9.091 0.273 3.583 1.00 95.31 80 ALA A C 1
ATOM 645 O O . ALA A 1 80 ? -9.689 0.865 4.480 1.00 95.31 80 ALA A O 1
ATOM 646 N N . ILE A 1 81 ? -8.359 0.928 2.675 1.00 94.94 81 ILE A N 1
ATOM 647 C CA . ILE A 1 81 ? -8.274 2.394 2.630 1.00 94.94 81 ILE A CA 1
ATOM 648 C C . ILE A 1 81 ? -9.609 3.000 2.195 1.00 94.94 81 ILE A C 1
ATOM 650 O O . ILE A 1 81 ? -10.022 3.998 2.778 1.00 94.94 81 ILE A O 1
ATOM 654 N N . ALA A 1 82 ? -10.283 2.405 1.211 1.00 94.56 82 ALA A N 1
ATOM 655 C CA . ALA A 1 82 ? -11.591 2.858 0.757 1.00 94.56 82 ALA A CA 1
ATOM 656 C C . ALA A 1 82 ? -12.616 2.789 1.895 1.00 94.56 82 ALA A C 1
ATOM 658 O O . ALA A 1 82 ? -13.298 3.777 2.133 1.00 94.56 82 ALA A O 1
ATOM 659 N N . LEU A 1 83 ? -12.656 1.690 2.658 1.00 92.38 83 LEU A N 1
ATOM 660 C CA . LEU A 1 83 ? -13.497 1.572 3.854 1.00 92.38 83 LEU A CA 1
ATOM 661 C C . LEU A 1 83 ? -13.168 2.630 4.910 1.00 92.38 83 LEU A C 1
ATOM 663 O O . LEU A 1 83 ? -14.073 3.210 5.489 1.00 92.38 83 LEU A O 1
ATOM 667 N N . LEU A 1 84 ? -11.886 2.916 5.145 1.00 91.25 84 LEU A N 1
ATOM 668 C CA . LEU A 1 84 ? -11.485 3.951 6.102 1.00 91.25 84 LEU A CA 1
ATOM 669 C C . LEU A 1 84 ? -11.901 5.366 5.657 1.00 91.25 84 LEU A C 1
ATOM 671 O O . LEU A 1 84 ? -12.112 6.237 6.494 1.00 91.25 84 LEU A O 1
ATOM 675 N N . GLN A 1 85 ? -11.961 5.610 4.347 1.00 91.12 85 GLN A N 1
ATOM 676 C CA . GLN A 1 85 ? -12.345 6.899 3.764 1.00 91.12 85 GLN A CA 1
ATOM 677 C C . GLN A 1 85 ? -13.854 7.035 3.545 1.00 91.12 85 GLN A C 1
ATOM 679 O O . GLN A 1 85 ? -14.350 8.150 3.382 1.00 91.12 85 GLN A O 1
ATOM 684 N N . HIS A 1 86 ? -14.576 5.918 3.528 1.00 81.81 86 HIS A N 1
ATOM 685 C CA . HIS A 1 86 ? -16.024 5.872 3.451 1.00 81.81 86 HIS A CA 1
ATOM 686 C C . HIS A 1 86 ? -16.592 6.086 4.858 1.00 81.81 86 HIS A C 1
ATOM 688 O O . HIS A 1 86 ? -16.851 5.130 5.582 1.00 81.81 86 HIS A O 1
ATOM 694 N N . GLY A 1 87 ? -16.664 7.355 5.268 1.00 58.53 87 GLY A N 1
ATOM 695 C CA . GLY A 1 87 ? -17.269 7.771 6.536 1.00 58.53 87 GLY A CA 1
ATOM 696 C C . GLY A 1 87 ? -18.756 7.461 6.608 1.00 58.53 87 GLY A C 1
ATOM 697 O O . GLY A 1 87 ? -19.449 7.726 5.599 1.00 58.53 87 GLY A O 1
#

Organism: Xanthomonas perforans (NCBI:txid442694)

InterPro domains:
  IPR034154 Archaeal primase DnaG/twinkle-like, TOPRIM domain [cd01029] (69-87)

Radius of gyration: 14.83 Å; chains: 1; bounding box: 32×23×43 Å

Sequence (87 aa):
YTQDSHYDRKISAGTATVRFALVKGGWWERLIDRPHRFGKQKARFAPGQSYAGVWWAAPASLTAMQTAREVWIVEGIFDAIALLQHG

pLDDT: mean 92.84, std 4.65, range [58.53, 97.5]

Secondary structure (DSSP, 8-state):
-EEEEEEETTTTEEEEEEEEE-TTSSEEEEE-SSGGGGTT-SEEESTT---TT-----HHHHHHTTT-S-----S-HHHHHHHHH--

Foldseek 3Di:
DDKDKDADPVLRDIFIKDWDAWPVGWTKIAGDPPCVSVPPPGIDTDPPDDCPPGDGADPVVVVVVVPDPDDDDDDDPVVRVVVVVPD